Protein AF-A0A444TXP3-F1 (afdb_monomer)

Solvent-accessible surface area (backbone atoms only — not comparable to full-atom values): 9680 Å² total; per-residue (Å²): 133,75,74,33,73,29,42,42,26,32,28,48,77,44,35,35,38,40,35,49,39,64,56,83,71,60,65,75,58,48,36,42,77,44,72,80,79,79,83,79,97,71,79,98,79,78,94,73,97,68,92,66,81,74,73,68,44,31,30,53,42,90,82,37,88,67,52,67,47,79,42,53,56,67,37,71,50,78,48,70,53,67,82,55,44,19,34,30,36,31,35,36,33,89,87,43,81,54,31,46,72,42,79,61,45,71,54,42,73,54,55,76,67,36,22,35,29,37,33,64,87,59,44,85,41,47,18,57,62,85,47,90,56,69,42,32,34,77,88,68,50,72,51,63,66,75,72,78,73,68,80,74,77,79,76,77,85,83,81,134

Foldseek 3Di:
DDKFKAKEWELQQFKKKKWKDQDFDDPVLFKDFDQDPDDDPDDDDDDDDDPPPRPRWIFTDPPRPTDIDIGGHLDMDMDIDPHWMFMWMFGADPVDRGTTPDTLDG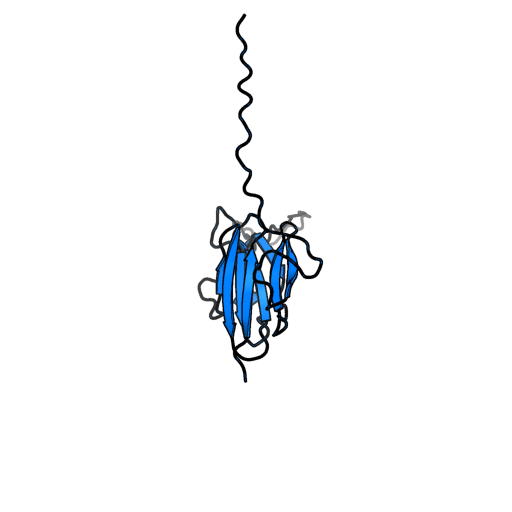RHTDDSQWYWYLANVSHIFTDGNPDPDSQAGPVRDGSRHPPPPDPPPPPPDDDD

Sequence (160 aa):
MGNSSTHVANATGKPLRVYYEVESMKLEDIVLNVSGSSGGTLGPALKATANVSATTNMVFKPDSRIRYIRLPVDETCKFSGEGKLYASVFLEDKQKRASCNKIICKNYKIPRNRSFIVTANHNIKFTKKKSEDHWIDEDGINHKPQTASKRKKTCGCFHK

pLDDT: mean 77.24, std 18.38, range [37.03, 94.38]

Nearest PDB structures (foldseek):
  7uwu-assembly2_B  TM=4.564E-01  e=2.567E+00  Ruminococcus bromii L2-63
  5uv8-assembly1_A  TM=3.640E-01  e=4.089E+00 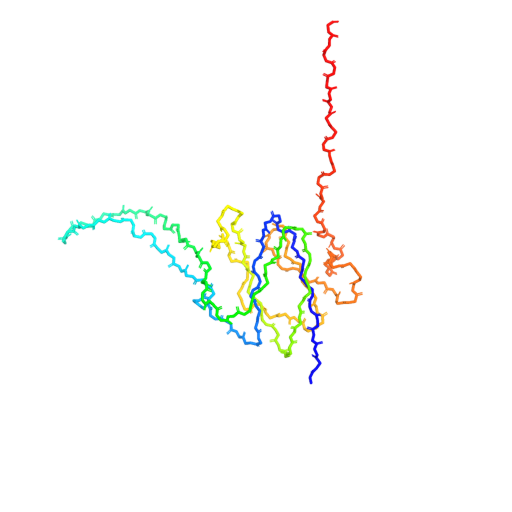 Homo sapiens

Structure (mmCIF, N/CA/C/O backbone):
data_AF-A0A444TXP3-F1
#
_entry.id   AF-A0A444TXP3-F1
#
loop_
_atom_site.group_PDB
_atom_site.id
_atom_site.type_symbol
_atom_site.label_atom_id
_atom_site.label_alt_id
_atom_site.label_comp_id
_atom_site.label_asym_id
_atom_site.label_entity_id
_atom_site.label_seq_id
_atom_site.pdbx_PDB_ins_code
_atom_site.Cartn_x
_atom_site.Cartn_y
_atom_site.Cartn_z
_atom_site.occupancy
_atom_site.B_iso_or_equiv
_atom_site.auth_seq_id
_atom_site.auth_comp_id
_atom_site.auth_asym_id
_atom_site.auth_atom_id
_atom_site.pdbx_PDB_model_num
ATOM 1 N N . MET A 1 1 ? -18.257 -13.905 9.354 1.00 51.53 1 MET A N 1
ATOM 2 C CA . MET A 1 1 ? -17.074 -13.088 9.715 1.00 51.53 1 MET A CA 1
ATOM 3 C C . MET A 1 1 ? -17.205 -11.759 8.986 1.00 51.53 1 MET A C 1
ATOM 5 O O . MET A 1 1 ? -17.542 -11.781 7.816 1.00 51.53 1 MET A O 1
ATOM 9 N N . GLY A 1 2 ? -17.074 -10.617 9.665 1.00 58.12 2 GLY A N 1
ATOM 10 C CA . GLY A 1 2 ? -17.388 -9.315 9.057 1.00 58.12 2 GLY A CA 1
ATOM 11 C C . GLY A 1 2 ? -16.336 -8.849 8.045 1.00 58.12 2 GLY A C 1
ATOM 12 O O . GLY A 1 2 ? -15.140 -8.935 8.323 1.00 58.12 2 GLY A O 1
ATOM 13 N N . ASN A 1 3 ? -16.788 -8.314 6.909 1.00 64.38 3 ASN A N 1
ATOM 14 C CA . ASN A 1 3 ? -15.941 -7.641 5.926 1.00 64.38 3 ASN A CA 1
ATOM 15 C C . ASN A 1 3 ? -15.270 -6.406 6.547 1.00 64.38 3 ASN A C 1
ATOM 17 O O . ASN A 1 3 ? -15.943 -5.457 6.961 1.00 64.38 3 ASN A O 1
ATOM 21 N N . SER A 1 4 ? -13.936 -6.386 6.611 1.00 73.50 4 SER A N 1
ATOM 22 C CA . SER A 1 4 ? -13.194 -5.198 7.041 1.00 73.50 4 SER A CA 1
ATOM 23 C C . SER A 1 4 ? -12.814 -4.357 5.829 1.00 73.50 4 SER A C 1
ATOM 25 O O . SER A 1 4 ? -11.980 -4.763 5.025 1.00 73.50 4 SER A O 1
ATOM 27 N N . SER A 1 5 ? -13.422 -3.176 5.704 1.00 83.00 5 SER A N 1
ATOM 28 C CA . SER A 1 5 ? -12.968 -2.142 4.773 1.00 83.00 5 SER A CA 1
ATOM 29 C C . SER A 1 5 ? -11.748 -1.408 5.335 1.00 83.00 5 SER A C 1
ATOM 31 O O . SER A 1 5 ? -11.836 -0.809 6.414 1.00 83.00 5 SER A O 1
ATOM 33 N N . THR A 1 6 ? -10.658 -1.412 4.579 1.00 88.19 6 THR A N 1
ATOM 34 C CA . THR A 1 6 ? -9.403 -0.718 4.864 1.00 88.19 6 THR A CA 1
ATOM 35 C C . THR A 1 6 ? -9.182 0.348 3.799 1.00 88.19 6 THR A C 1
ATOM 37 O O . THR A 1 6 ? -9.361 0.093 2.609 1.00 88.19 6 THR A O 1
ATOM 40 N N . HIS A 1 7 ? -8.795 1.546 4.228 1.00 90.19 7 HIS A N 1
ATOM 41 C CA . HIS A 1 7 ? -8.334 2.588 3.317 1.00 90.19 7 HIS A CA 1
ATOM 42 C C . HIS A 1 7 ? -6.808 2.632 3.335 1.00 90.19 7 HIS A C 1
ATOM 44 O O . HIS A 1 7 ? -6.183 2.415 4.377 1.00 90.19 7 HIS A O 1
ATOM 50 N N . VAL A 1 8 ? -6.229 2.910 2.174 1.00 91.50 8 VAL A N 1
ATOM 51 C CA . VAL A 1 8 ? -4.811 3.205 2.003 1.00 91.50 8 VAL A CA 1
ATOM 52 C C . VAL A 1 8 ? -4.663 4.589 1.386 1.00 91.50 8 VAL A C 1
ATOM 54 O O . VAL A 1 8 ? -5.323 4.887 0.393 1.00 91.50 8 VAL A O 1
ATOM 57 N N . ALA A 1 9 ? -3.805 5.422 1.968 1.00 92.06 9 ALA A N 1
ATOM 58 C CA . ALA A 1 9 ? -3.449 6.732 1.430 1.00 92.06 9 ALA A CA 1
ATOM 59 C C . ALA A 1 9 ? -1.975 6.759 1.015 1.00 92.06 9 ALA A C 1
ATOM 61 O O . ALA A 1 9 ? -1.106 6.263 1.740 1.00 92.06 9 ALA A O 1
ATOM 62 N N . ASN A 1 10 ? -1.690 7.333 -0.153 1.00 93.50 10 ASN A N 1
ATOM 63 C CA . ASN A 1 10 ? -0.338 7.443 -0.684 1.00 93.50 10 ASN A CA 1
ATOM 64 C C . ASN A 1 10 ? 0.205 8.867 -0.544 1.00 93.50 10 ASN A C 1
ATOM 66 O O . ASN A 1 10 ? -0.092 9.726 -1.368 1.00 93.50 10 ASN A O 1
ATOM 70 N N . ALA A 1 11 ? 1.068 9.088 0.445 1.00 91.12 11 ALA A N 1
ATOM 71 C CA . ALA A 1 11 ? 1.799 10.340 0.634 1.00 91.12 11 ALA A CA 1
ATOM 72 C C . ALA A 1 11 ? 3.273 10.239 0.194 1.00 91.12 11 ALA A C 1
ATOM 74 O O . ALA A 1 11 ? 4.087 11.089 0.544 1.00 91.12 11 ALA A O 1
ATOM 75 N N . THR A 1 12 ? 3.658 9.195 -0.550 1.00 89.31 12 THR A N 1
ATOM 76 C CA . THR A 1 12 ? 5.069 8.958 -0.917 1.00 89.31 12 THR A CA 1
ATOM 77 C C . THR A 1 12 ? 5.591 9.872 -2.027 1.00 89.31 12 THR A C 1
ATOM 79 O O . THR A 1 12 ? 6.792 9.905 -2.291 1.00 89.31 12 THR A O 1
ATOM 82 N N . GLY A 1 13 ? 4.707 10.569 -2.748 1.00 86.50 13 GLY A N 1
ATOM 83 C CA . GLY A 1 13 ? 5.075 11.325 -3.949 1.00 86.50 13 GLY A CA 1
ATOM 84 C C . GLY A 1 13 ? 5.403 10.451 -5.175 1.00 86.50 13 GLY A C 1
ATOM 85 O O . GLY A 1 13 ? 5.756 10.981 -6.240 1.00 86.50 13 GLY A O 1
ATOM 86 N N . LYS A 1 14 ? 5.296 9.117 -5.072 1.00 89.31 14 LYS A N 1
ATOM 87 C CA . LYS A 1 14 ? 5.469 8.151 -6.173 1.00 89.31 14 LYS A CA 1
ATOM 88 C C . LYS A 1 14 ? 4.322 7.128 -6.196 1.00 89.31 14 LYS A C 1
ATOM 90 O O . LYS A 1 14 ? 3.665 6.939 -5.179 1.00 89.31 14 LYS A O 1
ATOM 95 N N . PRO A 1 15 ? 4.022 6.498 -7.345 1.00 92.25 15 PRO A N 1
ATOM 96 C CA . PRO A 1 15 ? 2.971 5.491 -7.392 1.00 92.25 15 PRO A CA 1
ATOM 97 C C . PRO A 1 15 ? 3.336 4.290 -6.518 1.00 92.25 15 PRO A C 1
ATOM 99 O O . PRO A 1 15 ? 4.501 3.893 -6.439 1.00 92.25 15 PRO A O 1
ATOM 102 N N . LEU A 1 16 ? 2.331 3.710 -5.873 1.00 93.25 16 LEU A N 1
ATOM 103 C CA . LEU A 1 16 ? 2.475 2.517 -5.053 1.00 93.25 16 LEU A CA 1
ATOM 104 C C . LEU A 1 16 ? 1.778 1.333 -5.698 1.00 93.25 16 LEU A C 1
ATOM 106 O O . LEU A 1 16 ? 0.739 1.470 -6.346 1.00 93.25 16 LEU A O 1
ATOM 110 N N . ARG A 1 17 ? 2.319 0.149 -5.435 1.00 92.94 17 ARG A N 1
ATOM 111 C CA . ARG A 1 17 ? 1.632 -1.112 -5.663 1.00 92.94 17 ARG A CA 1
ATOM 112 C C . ARG A 1 17 ? 1.445 -1.823 -4.334 1.00 92.94 17 ARG A C 1
ATOM 114 O O . ARG A 1 17 ? 2.415 -2.105 -3.634 1.00 92.94 17 ARG A O 1
ATOM 121 N N . VAL A 1 18 ? 0.192 -2.084 -3.987 1.00 92.31 18 VAL A N 1
ATOM 122 C CA . VAL A 1 18 ? -0.198 -2.740 -2.740 1.00 92.31 18 VAL A CA 1
ATOM 123 C C . VAL A 1 18 ? -0.774 -4.099 -3.091 1.00 92.31 18 VAL A C 1
ATOM 125 O O . VAL A 1 18 ? -1.873 -4.182 -3.632 1.00 92.31 18 VAL A O 1
ATOM 128 N N . TYR A 1 19 ? -0.025 -5.154 -2.796 1.00 91.69 19 TYR A N 1
ATOM 129 C CA . TYR A 1 19 ? -0.518 -6.527 -2.870 1.00 91.69 19 TYR A CA 1
ATOM 130 C C . TYR A 1 19 ? -1.195 -6.862 -1.555 1.00 91.69 19 TYR A C 1
ATOM 132 O O . TYR A 1 19 ? -0.684 -6.475 -0.501 1.00 91.69 19 TYR A O 1
ATOM 140 N N . TYR A 1 20 ? -2.332 -7.546 -1.608 1.00 90.00 20 TYR A N 1
ATOM 141 C CA . TYR A 1 20 ? -3.073 -7.908 -0.408 1.00 90.00 20 TYR A CA 1
ATOM 142 C C . TYR A 1 20 ? -3.684 -9.301 -0.523 1.00 90.00 20 TYR A C 1
ATOM 144 O O . TYR A 1 20 ? -4.261 -9.664 -1.547 1.00 90.00 20 TYR A O 1
ATOM 152 N N . GLU A 1 21 ? -3.580 -10.064 0.561 1.00 88.38 21 GLU A N 1
ATOM 153 C CA . GLU A 1 21 ? -4.076 -11.434 0.653 1.00 88.38 21 GLU A CA 1
ATOM 154 C C . GLU A 1 21 ? -4.464 -11.775 2.101 1.00 88.38 21 GLU A C 1
ATOM 156 O O . GLU A 1 21 ? -4.106 -11.063 3.044 1.00 88.38 21 GLU A O 1
ATOM 161 N N . VAL A 1 22 ? -5.254 -12.835 2.286 1.00 85.19 22 VAL A N 1
ATOM 162 C CA . VAL A 1 22 ? -5.646 -13.333 3.619 1.00 85.19 22 VAL A CA 1
ATOM 163 C C . VAL A 1 22 ? -4.500 -14.101 4.298 1.00 85.19 22 VAL A C 1
ATOM 165 O O . VAL A 1 22 ? -4.430 -14.197 5.524 1.00 85.19 22 VAL A O 1
ATOM 168 N N . GLU A 1 23 ? -3.572 -14.619 3.500 1.00 84.88 23 GLU A N 1
ATOM 169 C CA . GLU A 1 23 ? -2.391 -15.353 3.939 1.00 84.88 23 GLU A CA 1
ATOM 170 C C . GLU A 1 23 ? -1.109 -14.556 3.665 1.00 84.88 23 GLU A C 1
ATOM 172 O O . GLU A 1 23 ? -1.113 -13.518 3.001 1.00 84.88 23 GLU A O 1
ATOM 177 N N . SER A 1 24 ? 0.008 -15.009 4.234 1.00 85.06 24 SER A N 1
ATOM 178 C CA . SER A 1 24 ? 1.315 -14.411 3.966 1.00 85.06 24 SER A CA 1
ATOM 179 C C . SER A 1 24 ? 1.787 -14.768 2.557 1.00 85.06 24 SER A C 1
ATOM 181 O O . SER A 1 24 ? 1.829 -15.942 2.205 1.00 85.06 24 SER A O 1
ATOM 183 N N . MET A 1 25 ? 2.240 -13.773 1.805 1.00 87.25 25 MET A N 1
ATOM 184 C CA . MET A 1 25 ? 2.728 -13.910 0.434 1.00 87.25 25 MET A CA 1
ATOM 185 C C . MET A 1 25 ? 4.251 -14.101 0.403 1.00 87.25 25 MET A C 1
ATOM 187 O O . MET A 1 25 ? 4.979 -13.452 1.164 1.00 87.25 25 MET A O 1
ATOM 191 N N . LYS A 1 26 ? 4.781 -14.925 -0.506 1.00 87.25 26 LYS A N 1
ATOM 192 C CA . LYS A 1 26 ? 6.233 -14.958 -0.748 1.00 87.25 26 LYS A CA 1
ATOM 193 C C . LYS A 1 26 ? 6.622 -13.826 -1.691 1.00 87.25 26 LYS A C 1
ATOM 195 O O . LYS A 1 26 ? 5.865 -13.430 -2.570 1.00 87.25 26 LYS A O 1
ATOM 200 N N . LEU A 1 27 ? 7.827 -13.288 -1.512 1.00 85.94 27 LEU A N 1
ATOM 201 C CA . LEU A 1 27 ? 8.312 -12.182 -2.344 1.00 85.94 27 LEU A CA 1
ATOM 202 C C . LEU A 1 27 ? 8.424 -12.590 -3.825 1.00 85.94 27 LEU A C 1
ATOM 204 O O . LEU A 1 27 ? 8.122 -11.795 -4.709 1.00 85.94 27 LEU A O 1
ATOM 208 N N . GLU A 1 28 ? 8.809 -13.840 -4.062 1.00 86.31 28 GLU A N 1
ATOM 209 C CA . GLU A 1 28 ? 9.001 -14.476 -5.372 1.00 86.31 28 GLU A CA 1
ATOM 210 C C . GLU A 1 28 ? 7.706 -14.542 -6.200 1.00 86.31 28 GLU A C 1
ATOM 212 O O . GLU A 1 28 ? 7.739 -14.507 -7.430 1.00 86.31 28 GLU A O 1
ATOM 217 N N . ASP A 1 29 ? 6.554 -14.583 -5.524 1.00 85.56 29 ASP A N 1
ATOM 218 C CA . ASP A 1 29 ? 5.239 -14.603 -6.169 1.00 85.56 29 ASP A CA 1
ATOM 219 C C . ASP A 1 29 ? 4.834 -13.219 -6.699 1.00 85.56 29 ASP A C 1
ATOM 221 O O . ASP A 1 29 ? 3.921 -13.100 -7.519 1.00 85.56 29 ASP A O 1
ATOM 225 N N . ILE A 1 30 ? 5.514 -12.163 -6.241 1.00 88.38 30 ILE A N 1
ATOM 226 C CA . ILE A 1 30 ? 5.158 -10.763 -6.482 1.00 88.38 30 ILE A CA 1
ATOM 227 C C . ILE A 1 30 ? 6.173 -10.076 -7.402 1.00 88.38 30 ILE A C 1
ATOM 229 O O . ILE A 1 30 ? 5.805 -9.305 -8.295 1.00 88.38 30 ILE A O 1
ATOM 233 N N . VAL A 1 31 ? 7.463 -10.318 -7.173 1.00 88.00 31 VAL A N 1
ATOM 234 C CA . VAL A 1 31 ? 8.563 -9.647 -7.869 1.00 88.00 31 VAL A CA 1
ATOM 235 C C . VAL A 1 31 ? 9.642 -10.639 -8.275 1.00 88.00 31 VAL A C 1
ATOM 237 O O . VAL A 1 31 ? 10.026 -11.529 -7.521 1.00 88.00 31 VAL A O 1
ATOM 240 N N . LEU A 1 32 ? 10.172 -10.422 -9.470 1.00 86.94 32 LEU A N 1
ATOM 241 C CA . LEU A 1 32 ? 11.336 -11.102 -9.999 1.00 86.94 32 LEU A CA 1
ATOM 242 C C . LEU A 1 32 ? 12.570 -10.268 -9.682 1.00 86.94 32 LEU A C 1
ATOM 244 O O . LEU A 1 32 ? 12.603 -9.058 -9.924 1.00 86.94 32 LE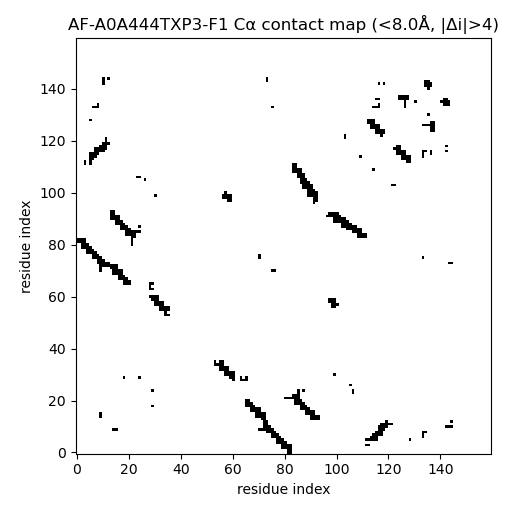U A O 1
ATOM 248 N N . ASN A 1 33 ? 13.591 -10.927 -9.149 1.00 83.44 33 ASN A N 1
ATOM 249 C CA . ASN A 1 33 ? 14.914 -10.348 -9.063 1.00 83.44 33 ASN A CA 1
ATOM 250 C C . ASN A 1 33 ? 15.641 -10.598 -10.389 1.00 83.44 33 ASN A C 1
ATOM 252 O O . ASN A 1 33 ? 15.990 -11.736 -10.697 1.00 83.44 33 ASN A O 1
ATOM 256 N N . VAL A 1 34 ? 15.856 -9.540 -11.169 1.00 72.50 34 VAL A N 1
ATOM 257 C CA . VAL A 1 34 ? 16.649 -9.611 -12.392 1.00 72.50 34 VAL A CA 1
ATOM 258 C C . VAL A 1 34 ? 18.070 -9.174 -12.052 1.00 72.50 34 VAL A C 1
ATOM 260 O O . VAL A 1 34 ? 18.393 -7.983 -12.031 1.00 72.50 34 VAL A O 1
ATOM 263 N N . SER A 1 35 ? 18.940 -10.149 -11.794 1.00 60.91 35 SER A N 1
ATOM 264 C CA . SER A 1 35 ? 20.380 -9.924 -11.857 1.00 60.91 35 SER A CA 1
ATOM 265 C C . SER A 1 35 ? 20.746 -9.679 -13.319 1.00 60.91 35 SER A C 1
ATOM 267 O O . SER A 1 35 ? 20.548 -10.551 -14.165 1.00 60.91 35 SER A O 1
ATOM 269 N N . GLY A 1 36 ? 21.242 -8.486 -13.640 1.00 51.69 36 GLY A N 1
ATOM 270 C CA . GLY A 1 36 ? 21.739 -8.193 -14.979 1.00 51.69 36 GLY A CA 1
ATOM 271 C C . GLY A 1 36 ? 22.981 -9.025 -15.290 1.00 51.69 36 GLY A C 1
ATOM 272 O O . GLY A 1 36 ? 24.088 -8.607 -14.974 1.00 51.69 36 GLY A O 1
ATOM 273 N N . SER A 1 37 ? 22.814 -10.177 -15.937 1.00 45.62 37 SER A N 1
ATOM 274 C CA . SER A 1 37 ? 23.885 -10.805 -16.712 1.00 45.62 37 SER A CA 1
ATOM 275 C C . SER A 1 37 ? 23.921 -10.140 -18.084 1.00 45.62 37 SER A C 1
ATOM 277 O O . SER A 1 37 ? 23.319 -10.612 -19.045 1.00 45.62 37 SER A O 1
ATOM 279 N N . SER A 1 38 ? 24.602 -9.001 -18.177 1.00 44.22 38 SER A N 1
ATOM 280 C CA . SER A 1 38 ? 25.036 -8.473 -19.468 1.00 44.22 38 SER A CA 1
ATOM 281 C C . SER A 1 38 ? 26.210 -9.319 -19.975 1.00 44.22 38 SER A C 1
ATOM 283 O O . SER A 1 38 ? 27.292 -9.252 -19.405 1.00 44.22 38 SER A O 1
ATOM 285 N N . GLY A 1 39 ? 25.930 -10.132 -20.998 1.00 45.09 39 GLY A N 1
ATOM 286 C CA . GLY A 1 39 ? 26.818 -10.767 -21.986 1.00 45.09 39 GLY A CA 1
ATOM 287 C C . GLY A 1 39 ? 28.312 -10.958 -21.686 1.00 45.09 39 GLY A C 1
ATOM 288 O O . GLY A 1 39 ? 29.067 -9.999 -21.571 1.00 45.09 39 GLY A O 1
ATOM 289 N N . GLY A 1 40 ? 28.754 -12.216 -21.752 1.00 37.03 40 GLY A N 1
ATOM 290 C CA . GLY A 1 40 ? 30.164 -12.571 -21.899 1.00 37.03 40 GLY A CA 1
ATOM 291 C C . GLY A 1 40 ? 30.363 -14.079 -22.014 1.00 37.03 40 GLY A C 1
ATOM 292 O O . GLY A 1 40 ? 30.492 -14.766 -21.008 1.00 37.03 40 GLY A O 1
ATOM 293 N N . THR A 1 41 ? 30.396 -14.601 -23.240 1.00 56.72 41 THR A N 1
ATOM 294 C CA . THR A 1 41 ? 30.978 -15.917 -23.530 1.00 56.72 41 THR A CA 1
ATOM 295 C C . THR A 1 41 ? 32.478 -15.829 -23.277 1.00 56.72 41 THR A C 1
ATOM 297 O O . THR A 1 41 ? 33.162 -15.335 -24.159 1.00 56.72 41 THR A O 1
ATOM 300 N N . LEU A 1 42 ? 33.011 -16.277 -22.136 1.00 39.28 42 LEU A N 1
ATOM 301 C CA . LEU A 1 42 ? 34.447 -16.552 -21.983 1.00 39.28 42 LEU A CA 1
ATOM 302 C C . LEU A 1 42 ? 34.679 -17.671 -20.958 1.00 39.28 42 LEU A C 1
ATOM 304 O O . LEU A 1 42 ? 34.022 -17.734 -19.923 1.00 39.28 42 LEU A O 1
ATOM 308 N N . GLY A 1 43 ? 35.591 -18.575 -21.322 1.00 39.34 43 GLY A N 1
ATOM 309 C CA . GLY A 1 43 ? 35.909 -19.820 -20.632 1.00 39.34 43 GLY A CA 1
ATOM 310 C C . GLY A 1 43 ? 36.604 -19.671 -19.268 1.00 39.34 43 GLY A C 1
ATOM 311 O O . GLY A 1 43 ? 36.632 -18.596 -18.667 1.00 39.34 43 GLY A O 1
ATOM 312 N N . PRO A 1 44 ? 37.149 -20.778 -18.737 1.00 44.56 44 PRO A N 1
ATOM 313 C CA . PRO A 1 44 ? 37.492 -20.890 -17.331 1.00 44.56 44 PRO A CA 1
ATOM 314 C C . PRO A 1 44 ? 38.875 -20.295 -17.059 1.00 44.56 44 PRO A C 1
ATOM 316 O O . PRO A 1 44 ? 39.869 -20.998 -17.165 1.00 44.56 44 PRO A O 1
ATOM 319 N N . ALA A 1 45 ? 38.941 -19.013 -16.703 1.00 54.66 45 ALA A N 1
ATOM 320 C CA . ALA A 1 45 ? 39.967 -18.438 -15.823 1.00 54.66 45 ALA A CA 1
ATOM 321 C C . ALA A 1 45 ? 39.822 -16.915 -15.785 1.00 54.66 45 ALA A C 1
ATOM 323 O O . ALA A 1 45 ? 40.137 -16.259 -16.768 1.00 54.66 45 ALA A O 1
ATOM 324 N N . LEU A 1 46 ? 39.405 -16.361 -14.643 1.00 37.44 46 LEU A N 1
ATOM 325 C CA . LEU A 1 46 ? 40.041 -15.200 -14.001 1.00 37.44 46 LEU A CA 1
ATOM 326 C C . LEU A 1 46 ? 39.226 -14.777 -12.773 1.00 37.44 46 LEU A C 1
ATOM 328 O O . LEU A 1 46 ? 38.147 -14.198 -12.866 1.00 37.44 46 LEU A O 1
ATOM 332 N N . LYS A 1 47 ? 39.792 -15.059 -11.595 1.00 51.94 47 LYS A N 1
ATOM 333 C CA . LYS A 1 47 ? 39.502 -14.324 -10.363 1.00 51.94 47 LYS A CA 1
ATOM 334 C C . LYS A 1 47 ? 39.906 -12.866 -10.587 1.00 51.94 47 LYS A C 1
ATOM 336 O O . LYS A 1 47 ? 41.092 -12.594 -10.744 1.00 51.94 47 LYS A O 1
ATOM 341 N N . ALA A 1 48 ? 38.954 -11.943 -10.529 1.00 38.53 48 ALA A N 1
ATOM 342 C CA . ALA A 1 48 ? 39.242 -10.537 -10.288 1.00 38.53 48 ALA A CA 1
ATOM 343 C C . ALA A 1 48 ? 38.092 -9.903 -9.504 1.00 38.53 48 ALA A C 1
ATOM 345 O O . ALA A 1 48 ? 36.930 -9.928 -9.901 1.00 38.53 48 ALA A O 1
ATOM 346 N N . THR A 1 49 ? 38.467 -9.370 -8.352 1.00 46.53 49 THR A N 1
ATOM 347 C CA . THR A 1 49 ? 37.689 -8.585 -7.407 1.00 46.53 49 THR A CA 1
ATOM 348 C C . THR A 1 49 ? 37.026 -7.407 -8.116 1.00 46.53 49 THR A C 1
ATOM 350 O O . THR A 1 49 ? 37.638 -6.361 -8.308 1.00 46.53 49 THR A O 1
ATOM 353 N N . ALA A 1 50 ? 35.766 -7.566 -8.506 1.00 37.44 50 ALA A N 1
ATOM 354 C CA . ALA A 1 50 ? 34.926 -6.464 -8.935 1.00 37.44 50 ALA A CA 1
ATOM 355 C C . ALA A 1 50 ? 33.854 -6.272 -7.867 1.00 37.44 50 ALA A C 1
ATOM 357 O O . ALA A 1 50 ? 32.968 -7.108 -7.691 1.00 37.44 50 ALA A O 1
ATOM 358 N N . ASN A 1 51 ? 33.957 -5.162 -7.141 1.00 41.72 51 ASN A N 1
ATOM 359 C CA . ASN A 1 51 ? 32.902 -4.649 -6.281 1.00 41.72 51 ASN A CA 1
ATOM 360 C C . ASN A 1 51 ? 31.774 -4.139 -7.199 1.00 41.72 51 ASN A C 1
ATOM 362 O O . ASN A 1 51 ? 31.567 -2.941 -7.374 1.00 41.72 51 ASN A O 1
ATOM 366 N N . VAL A 1 52 ? 31.106 -5.066 -7.888 1.00 41.41 52 VAL A N 1
ATOM 367 C CA . VAL A 1 52 ? 29.911 -4.787 -8.671 1.00 41.41 52 VAL A CA 1
ATOM 368 C C . VAL A 1 52 ? 28.816 -4.600 -7.639 1.00 41.41 52 VAL A C 1
ATOM 370 O O . VAL A 1 52 ? 28.322 -5.569 -7.065 1.00 41.41 52 VAL A O 1
ATOM 373 N N . SER A 1 53 ? 28.464 -3.342 -7.366 1.00 42.19 53 SER A N 1
ATOM 374 C CA . SER A 1 53 ? 27.172 -3.020 -6.768 1.00 42.19 53 SER A CA 1
ATOM 375 C C . SER A 1 53 ? 26.126 -3.566 -7.731 1.00 42.19 53 SER A C 1
ATOM 377 O O . SER A 1 53 ? 25.782 -2.930 -8.726 1.00 42.19 53 SER A O 1
ATOM 379 N N . ALA A 1 54 ? 25.735 -4.822 -7.523 1.00 43.09 54 ALA A N 1
ATOM 380 C CA . ALA A 1 54 ? 24.685 -5.460 -8.278 1.00 43.09 54 ALA A CA 1
ATOM 381 C C . ALA A 1 54 ? 23.420 -4.673 -7.949 1.00 43.09 54 ALA A C 1
ATOM 383 O O . ALA A 1 54 ? 22.798 -4.867 -6.904 1.00 43.09 54 ALA A O 1
ATOM 384 N N . THR A 1 55 ? 23.078 -3.718 -8.813 1.00 49.56 55 THR A N 1
ATOM 385 C CA . THR A 1 55 ? 21.801 -3.018 -8.778 1.00 49.56 55 THR A CA 1
ATOM 386 C C . THR A 1 55 ? 20.751 -4.048 -9.164 1.00 49.56 55 THR A C 1
ATOM 388 O O . THR A 1 55 ? 20.400 -4.219 -10.329 1.00 49.56 55 THR A O 1
ATOM 391 N N . THR A 1 56 ? 20.345 -4.822 -8.168 1.00 61.75 56 THR A N 1
ATOM 392 C CA . THR A 1 56 ? 19.316 -5.849 -8.204 1.00 61.75 56 THR A CA 1
ATOM 393 C C . THR A 1 56 ? 18.030 -5.208 -8.720 1.00 61.75 56 THR A C 1
ATOM 395 O O . THR A 1 56 ? 17.294 -4.574 -7.963 1.00 61.75 56 THR A O 1
ATOM 398 N N . ASN A 1 57 ? 17.786 -5.290 -10.029 1.00 76.31 57 ASN A N 1
ATOM 399 C CA . ASN A 1 57 ? 16.615 -4.681 -10.642 1.00 76.31 57 ASN A CA 1
ATOM 400 C C . ASN A 1 57 ? 15.413 -5.574 -10.341 1.00 76.31 57 ASN A C 1
ATOM 402 O O . ASN A 1 57 ? 15.284 -6.670 -10.884 1.00 76.31 57 ASN A O 1
ATOM 406 N N . MET A 1 58 ? 14.533 -5.109 -9.458 1.00 84.69 58 MET A N 1
ATOM 407 C CA . MET A 1 58 ? 13.303 -5.822 -9.135 1.00 84.69 58 MET A CA 1
ATOM 408 C C . MET A 1 58 ? 12.204 -5.438 -10.124 1.00 84.69 58 MET A C 1
ATOM 410 O O . MET A 1 58 ? 11.906 -4.257 -10.318 1.00 84.69 58 MET A O 1
ATOM 414 N N . VAL A 1 59 ? 11.574 -6.433 -10.736 1.00 89.31 59 VAL A N 1
ATOM 415 C CA . VAL A 1 59 ? 10.481 -6.250 -11.698 1.00 89.31 59 VAL A CA 1
ATOM 416 C C . VAL A 1 59 ? 9.236 -6.937 -11.154 1.00 89.31 59 VAL A C 1
ATOM 418 O O . VAL A 1 59 ? 9.314 -8.044 -10.634 1.00 89.31 59 VAL A O 1
ATOM 421 N N . PHE A 1 60 ? 8.080 -6.284 -11.233 1.00 88.38 60 PHE A N 1
ATOM 422 C CA . PHE A 1 60 ? 6.809 -6.893 -10.861 1.00 88.38 60 PHE A CA 1
ATOM 423 C C . PHE A 1 60 ? 6.487 -8.047 -11.796 1.00 88.38 60 PHE A C 1
ATOM 425 O O . PHE A 1 60 ? 6.571 -7.914 -13.018 1.00 88.38 60 PHE A O 1
ATOM 432 N N . LYS A 1 61 ? 6.086 -9.166 -11.205 1.00 86.56 61 LYS A N 1
ATOM 433 C CA . LYS A 1 61 ? 5.729 -10.365 -11.940 1.00 86.56 61 LYS A CA 1
ATOM 434 C C . LYS A 1 61 ? 4.385 -10.141 -12.661 1.00 86.56 61 LYS A C 1
ATOM 436 O O . LYS A 1 61 ? 3.386 -9.890 -11.984 1.00 86.56 61 LYS A O 1
ATOM 441 N N . PRO A 1 62 ? 4.334 -10.178 -14.006 1.00 79.00 62 PRO A N 1
ATOM 442 C CA . PRO A 1 62 ? 3.104 -9.904 -14.755 1.00 79.00 62 PRO A CA 1
ATOM 443 C C . PRO A 1 62 ? 2.048 -11.003 -14.571 1.00 79.00 62 PRO A C 1
ATOM 445 O O . PRO A 1 62 ? 0.858 -10.723 -14.641 1.00 79.00 62 PRO A O 1
ATOM 448 N N . ASP A 1 63 ? 2.482 -12.231 -14.292 1.00 79.19 63 ASP A N 1
ATOM 449 C CA . ASP A 1 63 ? 1.664 -13.417 -14.032 1.00 79.19 63 ASP A CA 1
ATOM 450 C C . ASP A 1 63 ? 1.437 -13.673 -12.528 1.00 79.19 63 ASP A C 1
ATOM 452 O O . ASP A 1 63 ? 1.065 -14.779 -12.129 1.00 79.19 63 ASP A O 1
ATOM 456 N N . SER A 1 64 ? 1.659 -12.668 -11.668 1.00 82.06 64 SER A N 1
ATOM 457 C CA . SER A 1 64 ? 1.334 -12.793 -10.245 1.00 82.06 64 SER A CA 1
ATOM 458 C C . SER A 1 64 ? -0.166 -13.047 -10.077 1.00 82.06 64 SER A C 1
ATOM 460 O O . SER A 1 64 ? -1.000 -12.248 -10.499 1.00 82.06 64 SER A O 1
ATOM 462 N N . ARG A 1 65 ? -0.517 -14.169 -9.439 1.00 83.19 65 ARG A N 1
ATOM 463 C CA . ARG A 1 65 ? -1.914 -14.529 -9.131 1.00 83.19 65 ARG A CA 1
ATOM 464 C C . ARG A 1 65 ? -2.483 -13.723 -7.958 1.00 83.19 65 ARG A C 1
ATOM 466 O O . ARG A 1 65 ? -3.684 -13.775 -7.699 1.00 83.19 65 ARG A O 1
ATOM 473 N N . ILE A 1 66 ? -1.621 -12.992 -7.253 1.00 86.25 66 ILE A N 1
ATOM 474 C CA . ILE A 1 66 ? -1.965 -12.216 -6.067 1.00 86.25 66 ILE A CA 1
ATOM 475 C C . ILE A 1 66 ? -2.624 -10.909 -6.502 1.00 86.25 66 ILE A C 1
ATOM 477 O O . ILE A 1 66 ? -2.131 -10.187 -7.372 1.00 86.25 66 ILE A O 1
ATOM 481 N N . ARG A 1 67 ? -3.742 -10.575 -5.857 1.00 87.31 67 ARG A N 1
ATOM 482 C CA . ARG A 1 67 ? -4.460 -9.328 -6.126 1.00 87.31 67 ARG A CA 1
ATOM 483 C C . ARG A 1 67 ? -3.622 -8.135 -5.689 1.00 87.31 67 ARG A C 1
ATOM 485 O O . ARG A 1 67 ? -3.040 -8.123 -4.602 1.00 87.31 67 ARG A O 1
ATOM 492 N N . TYR A 1 68 ? -3.616 -7.100 -6.519 1.00 90.44 68 TYR A N 1
ATOM 493 C CA . TYR A 1 68 ? -2.956 -5.848 -6.192 1.00 90.44 68 TYR A CA 1
ATOM 494 C C . TYR A 1 68 ? -3.801 -4.644 -6.567 1.00 90.44 68 TYR A C 1
ATOM 496 O O . TYR A 1 68 ? -4.618 -4.678 -7.485 1.00 90.44 68 TYR A O 1
ATOM 504 N N . ILE A 1 69 ? -3.549 -3.552 -5.857 1.00 91.69 69 ILE A N 1
ATOM 505 C CA . ILE A 1 69 ? -4.043 -2.224 -6.187 1.00 91.69 69 ILE A CA 1
ATOM 506 C C . ILE A 1 69 ? -2.849 -1.378 -6.574 1.00 91.69 69 ILE A C 1
ATOM 508 O O . ILE A 1 69 ? -1.829 -1.338 -5.881 1.00 91.69 69 ILE A O 1
ATOM 512 N N . ARG A 1 70 ? -2.995 -0.684 -7.694 1.00 91.81 70 ARG A N 1
ATOM 513 C CA . ARG A 1 70 ? -2.074 0.364 -8.092 1.00 91.81 70 ARG A CA 1
ATOM 514 C C . ARG A 1 70 ? -2.638 1.689 -7.610 1.00 91.81 70 ARG A C 1
ATOM 516 O O . ARG A 1 70 ? -3.726 2.069 -8.027 1.00 91.81 70 ARG A O 1
ATOM 523 N N . LEU A 1 71 ? -1.903 2.364 -6.740 1.00 91.88 71 LEU A N 1
ATOM 524 C CA . LEU A 1 71 ? -2.314 3.619 -6.135 1.00 91.88 71 LEU A CA 1
ATOM 525 C C . LEU A 1 71 ? -1.467 4.758 -6.714 1.00 91.88 71 LEU A C 1
ATOM 527 O O . LEU A 1 71 ? -0.250 4.783 -6.487 1.00 91.88 71 LEU A O 1
ATOM 531 N N . PRO A 1 72 ? -2.066 5.680 -7.486 1.00 90.75 72 PRO A N 1
ATOM 532 C CA . PRO A 1 72 ? -1.376 6.868 -7.964 1.00 90.75 72 PRO A CA 1
ATOM 533 C C . PRO A 1 72 ? -0.852 7.745 -6.824 1.00 90.75 72 PRO A C 1
ATOM 535 O O . PRO A 1 72 ? -1.089 7.505 -5.638 1.00 90.75 72 PRO A O 1
ATOM 538 N N . VAL A 1 73 ? -0.068 8.746 -7.208 1.00 89.25 73 VAL A N 1
ATOM 539 C CA . VAL A 1 73 ? 0.496 9.729 -6.281 1.00 89.25 73 VAL A CA 1
ATOM 540 C C . VAL A 1 73 ? -0.639 10.548 -5.677 1.00 89.25 73 VAL A C 1
ATOM 542 O O . VAL A 1 73 ? -1.539 10.950 -6.404 1.00 89.25 73 VAL A O 1
ATOM 545 N N . ASP A 1 74 ? -0.575 10.794 -4.372 1.00 89.62 74 ASP A N 1
ATOM 546 C CA . ASP A 1 74 ? -1.496 11.671 -3.646 1.00 89.62 74 ASP A CA 1
ATOM 547 C C . ASP A 1 74 ? -2.965 11.213 -3.647 1.00 89.62 74 ASP A C 1
ATOM 549 O O . ASP A 1 74 ? -3.879 11.987 -3.361 1.00 89.62 74 ASP A O 1
ATOM 553 N N . GLU A 1 75 ? -3.193 9.927 -3.915 1.00 90.31 75 GLU A N 1
ATOM 554 C CA . GLU A 1 75 ? -4.518 9.317 -3.941 1.00 90.31 75 GLU A CA 1
ATOM 555 C C . GLU A 1 75 ? -4.779 8.404 -2.741 1.00 90.31 75 GLU A C 1
ATOM 557 O O . GLU A 1 75 ? -3.873 7.941 -2.036 1.00 90.31 75 GLU A O 1
ATOM 562 N N . THR A 1 76 ? -6.066 8.119 -2.536 1.00 90.19 76 THR A N 1
ATOM 563 C CA . THR A 1 76 ? -6.540 7.137 -1.562 1.00 90.19 76 THR A CA 1
ATOM 564 C C . THR A 1 76 ? -7.331 6.048 -2.267 1.00 90.19 76 THR A C 1
ATOM 566 O O . THR A 1 76 ? -8.027 6.307 -3.246 1.00 90.19 76 THR A O 1
ATOM 569 N N . CYS A 1 77 ? -7.238 4.820 -1.771 1.00 90.56 77 CYS A N 1
ATOM 570 C CA . CYS A 1 77 ? -8.036 3.709 -2.266 1.00 90.56 77 CYS A CA 1
ATOM 571 C C . CYS A 1 77 ? -8.623 2.922 -1.101 1.00 90.56 77 CYS A C 1
ATOM 573 O O . CYS A 1 77 ? -8.026 2.806 -0.029 1.00 90.56 77 CYS A O 1
ATOM 575 N N . LYS A 1 78 ? -9.812 2.374 -1.327 1.00 89.25 78 LYS A N 1
ATOM 576 C CA . LYS A 1 78 ? -10.509 1.500 -0.397 1.00 89.25 78 LYS A CA 1
ATOM 577 C C . LYS A 1 78 ? -10.439 0.079 -0.921 1.00 89.25 78 LYS A C 1
ATOM 579 O O . LYS A 1 78 ? -10.782 -0.178 -2.071 1.00 89.25 78 LYS A O 1
ATOM 584 N N . PHE A 1 79 ? -10.088 -0.847 -0.046 1.00 86.12 79 PHE A N 1
ATOM 585 C CA . PHE A 1 79 ? -10.198 -2.266 -0.328 1.00 86.12 79 PHE A CA 1
ATOM 586 C C . PHE A 1 79 ? -10.781 -3.008 0.862 1.00 86.12 79 PHE A C 1
ATOM 588 O O . PHE A 1 79 ? -10.763 -2.543 2.002 1.00 86.12 79 PHE A O 1
ATOM 595 N N . SER A 1 80 ? -11.367 -4.159 0.580 1.00 83.12 80 SER A N 1
ATOM 596 C CA . SER A 1 80 ? -11.986 -5.010 1.582 1.00 83.12 80 SER A CA 1
ATOM 597 C C . SER A 1 80 ? -11.583 -6.447 1.347 1.00 83.12 80 SER A C 1
ATOM 599 O O . SER A 1 80 ? -11.412 -6.881 0.208 1.00 83.12 80 SER A O 1
ATOM 601 N N . GLY A 1 81 ? -11.486 -7.188 2.438 1.00 77.38 81 GLY A N 1
ATOM 602 C CA . GLY A 1 81 ? -11.380 -8.629 2.388 1.00 77.38 81 GLY A CA 1
ATOM 603 C C . GLY A 1 81 ? -11.836 -9.255 3.692 1.00 77.38 81 GLY A C 1
ATOM 604 O O . GLY A 1 81 ? -12.025 -8.577 4.710 1.00 77.38 81 GLY A O 1
ATOM 605 N N . GLU A 1 82 ? -12.039 -10.559 3.621 1.00 79.06 82 GLU A N 1
ATOM 606 C CA . GLU A 1 82 ? -12.505 -11.375 4.728 1.00 79.06 82 GLU A CA 1
ATOM 607 C C . GLU A 1 82 ? -11.302 -11.944 5.487 1.00 79.06 82 GLU A C 1
ATOM 609 O O . GLU A 1 82 ? -10.345 -12.430 4.893 1.00 79.06 82 GLU A O 1
ATOM 614 N N . GLY A 1 83 ? -11.328 -11.889 6.821 1.00 81.50 83 GLY A N 1
ATOM 615 C CA . GLY A 1 83 ? -10.315 -12.545 7.653 1.00 81.50 83 GLY A CA 1
ATOM 616 C C . GLY A 1 83 ? -9.189 -11.637 8.162 1.00 81.50 83 GLY A C 1
ATOM 617 O O . GLY A 1 83 ? -9.438 -10.582 8.753 1.00 81.50 83 GLY A O 1
ATOM 618 N N . LYS A 1 84 ? -7.947 -12.132 8.114 1.00 86.06 84 LYS A N 1
ATOM 619 C CA . LYS A 1 84 ? -6.735 -11.401 8.522 1.00 86.06 84 LYS A CA 1
ATOM 620 C C . LYS A 1 84 ? -6.060 -10.917 7.243 1.00 86.06 84 LYS A C 1
ATOM 622 O O . LYS A 1 84 ? -5.552 -11.738 6.506 1.00 86.06 84 LYS A O 1
ATOM 627 N N . LEU A 1 85 ? -6.070 -9.616 6.976 1.00 88.12 85 LEU A N 1
ATOM 628 C CA . LEU A 1 85 ? -5.453 -9.081 5.763 1.00 88.12 85 LEU A CA 1
ATOM 629 C C . LEU A 1 85 ? -3.964 -8.826 5.980 1.00 88.12 85 LEU A C 1
ATOM 631 O O . LEU A 1 85 ? -3.572 -8.152 6.936 1.00 88.12 85 LEU A O 1
ATOM 635 N N . TYR A 1 86 ? -3.155 -9.335 5.064 1.00 90.62 86 TYR A N 1
ATOM 636 C CA . TYR A 1 86 ? -1.737 -9.046 4.940 1.00 90.62 86 TYR A CA 1
ATOM 637 C C . TYR A 1 86 ? -1.523 -8.210 3.688 1.00 90.62 86 TYR A C 1
ATOM 639 O O . TYR A 1 86 ? -2.100 -8.502 2.644 1.00 90.62 86 TYR A O 1
ATOM 647 N N . ALA A 1 87 ? -0.697 -7.172 3.790 1.00 91.75 87 ALA A N 1
ATOM 648 C CA .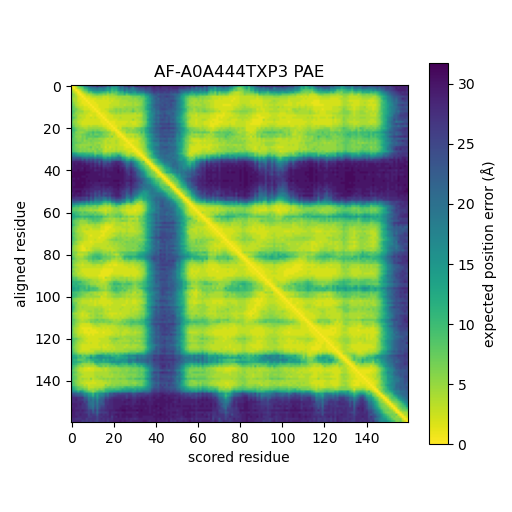 ALA A 1 87 ? -0.331 -6.345 2.653 1.00 91.75 87 ALA A CA 1
ATOM 649 C C . ALA A 1 87 ? 1.181 -6.243 2.479 1.00 91.75 87 ALA A C 1
ATOM 651 O O . ALA A 1 87 ? 1.937 -6.138 3.445 1.00 91.75 87 ALA A O 1
ATOM 652 N N . SER A 1 88 ? 1.607 -6.231 1.225 1.00 93.19 88 SER A N 1
ATOM 653 C CA . SER A 1 88 ? 2.977 -5.933 0.827 1.00 93.19 88 SER A CA 1
ATOM 654 C C . SER A 1 88 ? 2.948 -4.689 -0.052 1.00 93.19 88 SER A C 1
ATOM 656 O O . SER A 1 88 ? 2.257 -4.652 -1.072 1.00 93.19 88 SER A O 1
ATOM 658 N N . VAL A 1 89 ? 3.662 -3.650 0.375 1.00 93.81 89 VAL A N 1
ATOM 659 C CA . VAL A 1 89 ? 3.651 -2.333 -0.268 1.00 93.81 89 VAL A CA 1
ATOM 660 C C . VAL A 1 89 ? 4.977 -2.116 -0.978 1.00 93.81 89 VAL A C 1
ATOM 662 O O . VAL A 1 89 ? 6.049 -2.206 -0.372 1.00 93.81 89 VAL A O 1
ATOM 665 N N . PHE A 1 90 ? 4.893 -1.777 -2.257 1.00 93.31 90 PHE A N 1
ATOM 666 C CA . PHE A 1 90 ? 6.031 -1.533 -3.128 1.00 93.31 90 PHE A CA 1
ATOM 667 C C . PHE A 1 90 ? 5.927 -0.149 -3.755 1.00 93.31 90 PHE A C 1
ATOM 669 O O . PHE A 1 90 ? 4.850 0.295 -4.150 1.00 93.31 90 PHE A O 1
ATOM 676 N N . LEU A 1 91 ? 7.068 0.517 -3.866 1.00 92.31 91 LEU A N 1
ATOM 677 C CA . LEU A 1 91 ? 7.220 1.785 -4.556 1.00 92.31 91 LEU A CA 1
ATOM 678 C C . LEU A 1 91 ? 7.467 1.509 -6.039 1.00 92.31 91 LEU A C 1
ATOM 680 O O . LEU A 1 91 ? 8.472 0.885 -6.390 1.00 92.31 91 LEU A O 1
ATOM 684 N N . GLU A 1 92 ? 6.566 1.960 -6.908 1.00 90.62 92 GLU A N 1
ATOM 685 C CA . GLU A 1 92 ? 6.768 1.853 -8.350 1.00 90.62 92 GLU A CA 1
ATOM 686 C C . GLU A 1 92 ? 7.745 2.923 -8.841 1.00 90.62 92 GLU A C 1
ATOM 688 O O . GLU A 1 92 ? 7.803 4.052 -8.336 1.00 90.62 92 GLU A O 1
ATOM 693 N N . ASP A 1 93 ? 8.487 2.582 -9.888 1.00 86.31 93 ASP A N 1
ATOM 694 C CA . ASP A 1 93 ? 9.200 3.584 -10.663 1.00 86.31 93 ASP A CA 1
ATOM 695 C C . ASP A 1 93 ? 8.228 4.363 -11.570 1.00 86.31 93 ASP A C 1
ATOM 697 O O . ASP A 1 93 ? 7.372 3.786 -12.246 1.00 86.31 93 ASP A O 1
ATOM 701 N N . LYS A 1 94 ? 8.364 5.696 -11.603 1.00 80.88 94 LYS A N 1
ATOM 702 C CA . LYS A 1 94 ? 7.518 6.570 -12.435 1.00 80.88 94 LYS A CA 1
ATOM 703 C C . LYS A 1 94 ? 7.746 6.349 -13.932 1.00 80.88 94 LYS A C 1
ATOM 705 O O . LYS A 1 94 ? 6.801 6.478 -14.705 1.00 80.88 94 LYS A O 1
ATOM 710 N N . GLN A 1 95 ? 8.979 6.048 -14.333 1.00 83.06 95 GLN A N 1
ATOM 711 C CA . GLN A 1 95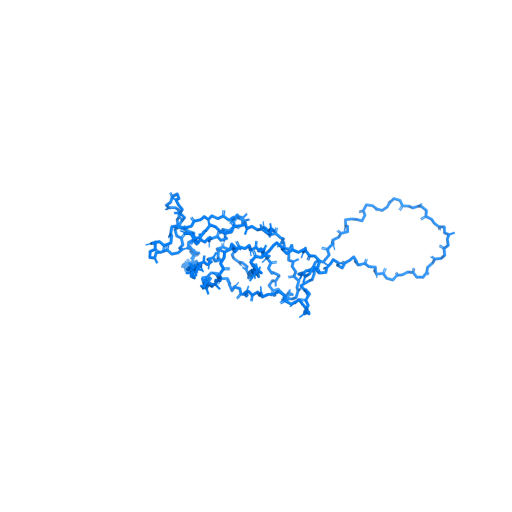 ? 9.375 5.876 -15.729 1.00 83.06 95 GLN A CA 1
ATOM 712 C C . GLN A 1 95 ? 9.157 4.434 -16.193 1.00 83.06 95 GLN A C 1
ATOM 714 O O . GLN A 1 95 ? 8.726 4.199 -17.319 1.00 83.06 95 GLN A O 1
ATOM 719 N N . LYS A 1 96 ? 9.404 3.461 -15.311 1.00 82.56 96 LYS A N 1
ATOM 720 C CA . LYS A 1 96 ? 9.281 2.029 -15.607 1.00 82.56 96 LYS A CA 1
ATOM 721 C C . LYS A 1 96 ? 8.170 1.402 -14.764 1.00 82.56 96 LYS A C 1
ATOM 723 O O . LYS A 1 96 ? 8.424 0.839 -13.705 1.00 82.56 96 LYS A O 1
ATOM 728 N N . ARG A 1 97 ? 6.929 1.430 -15.267 1.00 75.00 97 ARG A N 1
ATOM 729 C CA . ARG A 1 97 ? 5.732 0.903 -14.563 1.00 75.00 97 ARG A CA 1
ATOM 730 C C . ARG A 1 97 ? 5.831 -0.566 -14.120 1.00 75.00 97 ARG A C 1
ATOM 732 O O . ARG A 1 97 ? 5.096 -0.984 -13.229 1.00 75.00 97 ARG A O 1
ATOM 739 N N . ALA A 1 98 ? 6.696 -1.352 -14.757 1.00 80.62 98 ALA A N 1
ATOM 740 C CA . ALA A 1 98 ? 6.940 -2.744 -14.393 1.00 80.62 98 ALA A CA 1
ATOM 741 C C . ALA A 1 98 ? 8.036 -2.908 -13.328 1.00 80.62 98 ALA A C 1
ATOM 743 O O . ALA A 1 98 ? 8.176 -3.997 -12.792 1.00 80.62 98 ALA A O 1
ATOM 744 N N . SER A 1 99 ? 8.806 -1.869 -12.995 1.00 86.94 99 SER A N 1
ATOM 745 C CA . SER A 1 99 ? 9.892 -1.983 -12.019 1.00 86.94 99 SER A CA 1
ATOM 746 C C . SER A 1 99 ? 9.476 -1.550 -10.619 1.00 86.94 99 SER A C 1
ATOM 748 O O . SER A 1 99 ? 8.801 -0.533 -10.425 1.00 86.94 99 SER A O 1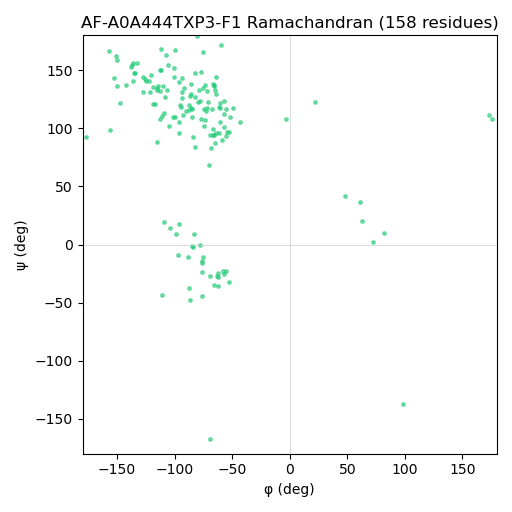
ATOM 750 N N . CYS A 1 100 ? 9.950 -2.317 -9.647 1.00 87.94 100 CYS A N 1
ATOM 751 C CA . CYS A 1 100 ? 9.885 -2.014 -8.234 1.00 87.94 100 CYS A CA 1
ATOM 752 C C . CYS A 1 100 ? 11.149 -1.244 -7.843 1.00 87.94 100 CYS A C 1
ATOM 754 O O . CYS A 1 100 ? 12.252 -1.782 -7.883 1.00 87.94 100 CYS A O 1
ATOM 756 N N . ASN A 1 101 ? 10.979 0.011 -7.432 1.00 86.81 101 ASN A N 1
ATOM 757 C CA . ASN A 1 101 ? 12.079 0.844 -6.958 1.00 86.81 101 ASN A CA 1
ATOM 758 C C . ASN A 1 101 ? 12.489 0.443 -5.532 1.00 86.81 101 ASN A C 1
ATOM 760 O O . ASN A 1 101 ? 13.671 0.316 -5.225 1.00 86.81 101 ASN A O 1
ATOM 764 N N . LYS A 1 102 ? 11.500 0.219 -4.656 1.00 88.94 102 LYS A N 1
ATOM 765 C CA . LYS A 1 102 ? 11.734 -0.095 -3.243 1.00 88.94 102 LYS A CA 1
ATOM 766 C C . LYS A 1 102 ? 10.604 -0.931 -2.653 1.00 88.94 102 LYS A C 1
ATOM 768 O O . LYS A 1 102 ? 9.432 -0.686 -2.924 1.00 88.94 102 LYS A O 1
ATOM 773 N N . ILE A 1 103 ? 10.961 -1.859 -1.771 1.00 91.62 103 ILE A N 1
ATOM 774 C CA . ILE A 1 103 ? 10.011 -2.563 -0.907 1.00 91.62 103 ILE A CA 1
ATOM 775 C C . ILE A 1 103 ? 9.811 -1.727 0.362 1.00 91.62 103 ILE A C 1
ATOM 777 O O . ILE A 1 103 ? 10.776 -1.457 1.075 1.00 91.62 103 ILE A O 1
ATOM 781 N N . ILE A 1 104 ? 8.577 -1.305 0.640 1.00 92.25 104 ILE A N 1
ATOM 782 C CA . ILE A 1 104 ? 8.238 -0.537 1.849 1.00 92.25 104 ILE A CA 1
ATOM 783 C C . ILE A 1 104 ? 7.940 -1.487 3.005 1.00 92.25 104 ILE A C 1
ATOM 785 O O . ILE A 1 104 ? 8.471 -1.331 4.100 1.00 92.25 104 ILE A O 1
ATOM 789 N N . CYS A 1 105 ? 7.120 -2.505 2.754 1.00 92.19 105 CYS A N 1
ATOM 790 C CA . CYS A 1 105 ? 6.839 -3.553 3.724 1.00 92.19 105 CYS A CA 1
ATOM 791 C C . CYS A 1 105 ? 6.527 -4.881 3.025 1.00 92.19 105 CYS A C 1
ATOM 793 O O . CYS A 1 105 ? 6.138 -4.907 1.856 1.00 92.19 105 CYS A O 1
ATOM 795 N N . LYS A 1 106 ? 6.686 -5.983 3.763 1.00 91.75 106 LYS A N 1
ATOM 796 C CA . LYS A 1 106 ? 6.352 -7.342 3.319 1.00 91.75 106 LYS A CA 1
ATOM 797 C C . LYS A 1 106 ? 5.452 -7.995 4.356 1.00 91.75 106 LYS A C 1
ATOM 799 O O . LYS A 1 106 ? 5.794 -7.962 5.536 1.00 91.75 106 LYS A O 1
ATOM 804 N N . ASN A 1 107 ? 4.347 -8.595 3.914 1.00 89.62 107 ASN A N 1
ATOM 805 C CA . ASN A 1 107 ? 3.402 -9.331 4.765 1.00 89.62 107 ASN A CA 1
ATOM 806 C C . ASN A 1 107 ? 2.998 -8.564 6.023 1.00 89.62 107 ASN A C 1
ATOM 808 O O . ASN A 1 107 ? 2.925 -9.107 7.127 1.00 89.62 107 ASN A O 1
ATOM 812 N N . TYR A 1 108 ? 2.752 -7.272 5.858 1.00 90.62 108 TYR A N 1
ATOM 813 C CA . TYR A 1 108 ? 2.349 -6.425 6.951 1.00 90.62 108 TYR A CA 1
ATOM 814 C C . TYR A 1 108 ? 0.895 -6.718 7.310 1.00 90.62 108 TYR A C 1
ATOM 816 O O . TYR A 1 108 ? -0.010 -6.529 6.497 1.00 90.62 108 TYR A O 1
ATOM 824 N N . LYS A 1 109 ? 0.669 -7.210 8.528 1.0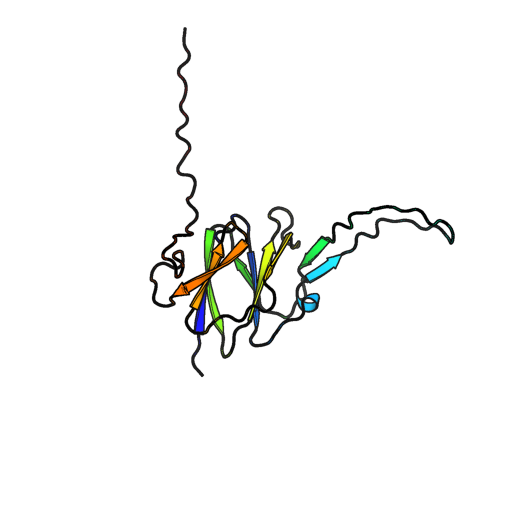0 90.44 109 LYS A N 1
ATOM 825 C CA . LYS A 1 109 ? -0.670 -7.550 9.008 1.00 90.44 109 LYS A CA 1
ATOM 826 C C . LYS A 1 109 ? -1.457 -6.274 9.293 1.00 90.44 109 LYS A C 1
ATOM 828 O O . LYS A 1 109 ? -1.137 -5.541 10.226 1.00 90.44 109 LYS A O 1
ATOM 833 N N . ILE A 1 110 ? -2.523 -6.050 8.535 1.00 88.19 110 ILE A N 1
ATOM 834 C CA . ILE A 1 110 ? -3.400 -4.894 8.703 1.00 88.19 110 ILE A CA 1
ATOM 835 C C . ILE A 1 110 ? -4.361 -5.168 9.870 1.00 88.19 110 ILE A C 1
ATOM 837 O O . ILE A 1 110 ? -5.108 -6.155 9.844 1.00 88.19 110 ILE A O 1
ATOM 841 N N . PRO A 1 111 ? -4.396 -4.313 10.906 1.00 87.69 111 PRO A N 1
ATOM 842 C CA . PRO A 1 111 ? -5.387 -4.442 11.965 1.00 87.69 111 PRO A CA 1
ATOM 843 C C . PRO A 1 111 ? -6.806 -4.190 11.425 1.00 87.69 111 PRO A C 1
ATOM 845 O O . PRO A 1 111 ? -7.052 -3.230 10.699 1.00 87.69 111 PRO A O 1
ATOM 848 N N . ARG A 1 112 ? -7.776 -5.023 11.824 1.00 82.19 112 ARG A N 1
ATOM 849 C CA . ARG A 1 112 ? -9.155 -5.033 11.276 1.00 82.19 112 ARG A CA 1
ATOM 850 C C . ARG A 1 112 ? -9.924 -3.711 11.408 1.00 82.19 112 ARG A C 1
ATOM 852 O O . ARG A 1 112 ? -10.903 -3.479 10.699 1.00 82.19 112 ARG A O 1
ATOM 859 N N . ASN A 1 113 ? -9.522 -2.867 12.350 1.00 84.19 113 ASN A N 1
ATOM 860 C CA . ASN A 1 113 ? -10.140 -1.584 12.673 1.00 84.19 113 ASN A CA 1
ATOM 861 C C . ASN A 1 113 ? -9.270 -0.385 12.261 1.00 84.19 113 ASN A C 1
ATOM 863 O O . ASN A 1 113 ? -9.469 0.716 12.782 1.00 84.19 113 ASN A O 1
ATOM 867 N N . ARG A 1 114 ? -8.313 -0.591 11.349 1.00 87.12 114 ARG A N 1
ATOM 868 C CA . ARG A 1 114 ? -7.369 0.435 10.909 1.00 87.12 114 ARG A CA 1
ATOM 869 C C . ARG A 1 114 ? -7.343 0.576 9.395 1.00 87.12 114 ARG A C 1
ATOM 871 O O . ARG A 1 114 ? -7.453 -0.396 8.649 1.00 87.12 114 ARG A O 1
ATOM 878 N N . SER A 1 115 ? -7.165 1.820 8.986 1.00 90.06 115 SER A N 1
ATOM 879 C CA . SER A 1 115 ? -6.646 2.205 7.677 1.00 90.06 115 SER A CA 1
ATOM 880 C C . SER A 1 115 ? -5.164 2.538 7.837 1.00 90.06 115 SER A C 1
ATOM 882 O O . SER A 1 115 ? -4.692 2.671 8.970 1.00 90.06 115 SER A O 1
ATOM 884 N N . PHE A 1 116 ? -4.421 2.669 6.745 1.00 92.38 116 PHE A N 1
ATOM 885 C CA . PHE A 1 116 ? -3.017 3.054 6.830 1.00 92.38 116 PHE A CA 1
ATOM 886 C C . PHE A 1 116 ? -2.616 4.065 5.762 1.00 92.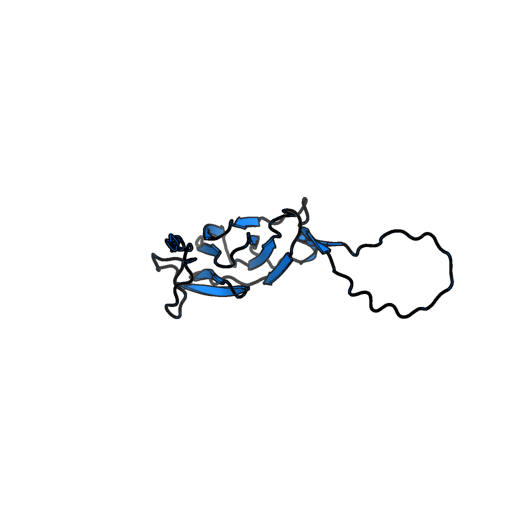38 116 PHE A C 1
ATOM 888 O O . PHE A 1 116 ? -3.185 4.132 4.678 1.00 92.38 116 PHE A O 1
ATOM 895 N N . ILE A 1 117 ? -1.602 4.847 6.090 1.00 92.94 117 ILE A N 1
ATOM 896 C CA . ILE A 1 117 ? -0.994 5.858 5.245 1.00 92.94 117 ILE A CA 1
ATOM 897 C C . ILE A 1 117 ? 0.432 5.403 4.982 1.00 92.94 117 ILE A C 1
ATOM 899 O O . ILE A 1 117 ? 1.155 5.017 5.904 1.00 92.94 117 ILE A O 1
ATOM 903 N N . VAL A 1 118 ? 0.845 5.466 3.725 1.00 94.38 118 VAL A N 1
ATOM 904 C CA . VAL A 1 118 ? 2.243 5.294 3.350 1.00 94.38 118 VAL A CA 1
ATOM 905 C C . VAL A 1 118 ? 2.847 6.686 3.214 1.00 94.38 118 VAL A C 1
ATOM 907 O O . VAL A 1 118 ? 2.527 7.418 2.279 1.00 94.38 118 VAL A O 1
ATOM 910 N N . THR A 1 119 ? 3.662 7.075 4.192 1.00 92.31 119 THR A N 1
ATOM 911 C CA . THR A 1 119 ? 4.160 8.449 4.347 1.00 92.31 119 THR A CA 1
ATOM 912 C C . THR A 1 119 ? 5.263 8.790 3.344 1.00 92.31 119 THR A C 1
ATOM 914 O O . THR A 1 119 ? 5.887 7.899 2.766 1.00 92.31 119 THR A O 1
ATOM 917 N N . ALA A 1 120 ? 5.578 10.082 3.193 1.00 90.19 120 ALA A N 1
ATOM 918 C CA . ALA A 1 120 ? 6.686 10.572 2.361 1.00 90.19 120 ALA A CA 1
ATOM 919 C C . ALA A 1 120 ? 8.039 9.907 2.681 1.00 90.19 120 ALA A C 1
ATOM 921 O O . ALA A 1 120 ? 8.849 9.661 1.791 1.00 90.19 120 ALA A O 1
ATOM 922 N N . ASN A 1 121 ? 8.250 9.535 3.946 1.00 90.38 121 ASN A N 1
ATOM 923 C CA . ASN A 1 121 ? 9.464 8.857 4.405 1.00 90.38 121 ASN A CA 1
ATOM 924 C C . ASN A 1 121 ? 9.436 7.336 4.169 1.00 90.38 121 ASN A C 1
ATOM 926 O O . ASN A 1 121 ? 10.325 6.625 4.633 1.00 90.38 121 ASN A O 1
ATOM 930 N N . HIS A 1 122 ? 8.438 6.832 3.437 1.00 91.06 122 HIS A N 1
ATOM 931 C CA . HIS A 1 122 ? 8.198 5.412 3.184 1.00 91.06 122 HIS A CA 1
ATOM 932 C C . HIS A 1 122 ? 7.946 4.597 4.461 1.00 91.06 122 HIS A C 1
ATOM 934 O O . HIS A 1 122 ? 8.364 3.445 4.548 1.00 91.06 122 HIS A O 1
ATOM 940 N N . ASN A 1 123 ? 7.255 5.186 5.439 1.00 91.88 123 ASN A N 1
ATOM 941 C CA . ASN A 1 123 ? 6.803 4.480 6.637 1.00 91.88 123 ASN A CA 1
ATOM 942 C C . ASN A 1 123 ? 5.300 4.218 6.565 1.00 91.88 123 ASN A C 1
ATOM 944 O O . ASN A 1 123 ? 4.563 4.958 5.915 1.00 91.88 123 ASN A O 1
ATOM 948 N N . ILE A 1 124 ? 4.841 3.184 7.268 1.00 92.25 124 ILE A N 1
ATOM 949 C CA . ILE A 1 124 ? 3.413 2.903 7.424 1.00 92.25 124 ILE A CA 1
ATOM 950 C C . ILE A 1 124 ? 2.940 3.521 8.734 1.00 92.25 124 ILE A C 1
ATOM 952 O O . ILE A 1 124 ? 3.438 3.183 9.807 1.00 92.25 124 ILE A O 1
ATOM 956 N N . LYS A 1 125 ? 1.973 4.428 8.631 1.00 93.69 125 LYS A N 1
ATOM 957 C CA . LYS A 1 125 ? 1.247 5.014 9.758 1.00 93.69 125 LYS A CA 1
ATOM 958 C C . LYS A 1 125 ? -0.197 4.548 9.718 1.00 93.69 125 LYS A C 1
ATOM 960 O O . LYS A 1 125 ? -0.725 4.269 8.647 1.00 93.69 125 LYS A O 1
ATOM 965 N N . PHE A 1 126 ? -0.837 4.438 10.873 1.00 91.81 126 PHE A N 1
ATOM 966 C CA . PHE A 1 126 ? -2.222 3.993 10.943 1.00 91.81 126 PHE A CA 1
ATOM 967 C C . PHE A 1 126 ? -3.176 5.158 11.116 1.00 91.81 126 PHE A C 1
ATOM 969 O O . PHE A 1 126 ? -2.851 6.164 11.732 1.00 91.81 126 PHE A O 1
ATOM 976 N N . THR A 1 127 ? -4.390 4.956 10.626 1.00 89.38 127 THR A N 1
ATOM 977 C CA . THR A 1 127 ? -5.517 5.858 10.815 1.00 89.38 127 THR A CA 1
ATOM 978 C C . THR A 1 127 ? -6.649 5.089 11.479 1.00 89.38 127 THR A C 1
ATOM 980 O O . THR A 1 127 ? -6.911 3.914 11.184 1.00 89.38 127 THR A O 1
ATOM 983 N N . LYS A 1 128 ? -7.341 5.742 12.414 1.00 83.75 128 LYS A N 1
ATOM 984 C CA . LYS A 1 128 ? -8.561 5.205 13.031 1.00 83.75 128 LYS A CA 1
ATOM 985 C C . LYS A 1 128 ? -9.639 5.067 11.952 1.00 83.75 128 LYS A C 1
ATOM 987 O O . LYS A 1 128 ? -9.926 6.025 11.248 1.00 83.75 128 LYS A O 1
ATOM 992 N N . LYS A 1 129 ? -10.286 3.900 11.845 1.00 71.38 129 LYS A N 1
ATOM 993 C CA . LYS A 1 129 ? -11.313 3.629 10.813 1.00 71.38 129 LYS A CA 1
ATOM 994 C C . LYS A 1 129 ? -12.496 4.612 10.820 1.00 71.38 129 LYS A C 1
ATOM 996 O O . LYS A 1 129 ? -13.136 4.777 9.792 1.00 71.38 129 LYS A O 1
ATOM 1001 N N . LYS A 1 130 ? -12.785 5.238 11.966 1.00 65.56 130 LYS A N 1
ATOM 1002 C CA . LYS A 1 130 ? -13.850 6.244 12.126 1.00 65.56 130 LYS A CA 1
ATOM 1003 C C . LYS A 1 130 ? -13.427 7.668 11.737 1.00 65.56 130 LYS A C 1
ATOM 1005 O O . LYS A 1 130 ? -14.244 8.568 11.855 1.00 65.56 130 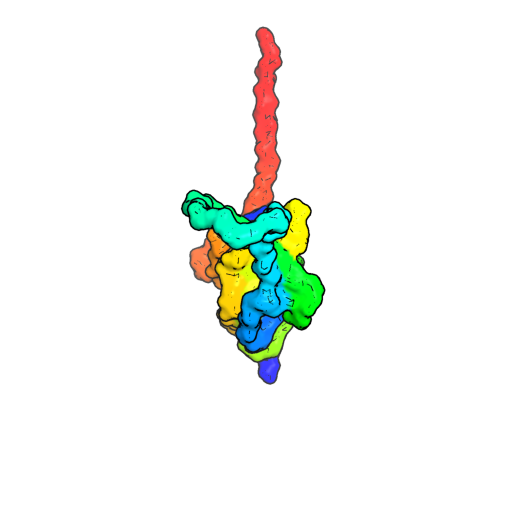LYS A O 1
ATOM 1010 N N . SER A 1 131 ? -12.172 7.885 11.342 1.00 67.50 131 SER A N 1
ATOM 1011 C CA . SER A 1 131 ? -11.741 9.196 10.859 1.00 67.50 131 SER A CA 1
ATOM 1012 C C . SER A 1 131 ? -12.367 9.453 9.492 1.00 67.50 131 SER A C 1
ATOM 1014 O O . SER A 1 131 ? -12.156 8.658 8.572 1.00 67.50 131 SER A O 1
ATOM 1016 N N . GLU A 1 132 ? -13.117 10.548 9.368 1.00 72.69 132 GLU A N 1
ATOM 1017 C CA . GLU A 1 132 ? -13.579 11.063 8.073 1.00 72.69 132 GLU A CA 1
ATOM 1018 C C . GLU A 1 132 ? -12.391 11.479 7.194 1.00 72.69 132 GLU A C 1
ATOM 1020 O O . GLU A 1 132 ? -12.460 11.379 5.971 1.00 72.69 132 GLU A O 1
ATOM 1025 N N . ASP A 1 133 ? -11.266 11.856 7.816 1.00 83.06 133 ASP A N 1
ATOM 1026 C CA . ASP A 1 133 ? -10.025 12.175 7.121 1.00 83.06 133 ASP A CA 1
ATOM 1027 C C . ASP A 1 133 ? -9.044 10.989 7.155 1.00 83.06 133 ASP A C 1
ATOM 1029 O O . ASP A 1 133 ? -8.480 10.634 8.196 1.00 83.06 133 ASP A O 1
ATOM 1033 N N . HIS A 1 134 ? -8.840 10.356 5.999 1.00 85.50 134 HIS A N 1
ATOM 1034 C CA . HIS A 1 134 ? -7.909 9.238 5.820 1.00 85.50 134 HIS A CA 1
ATOM 1035 C C . HIS A 1 134 ? -6.436 9.668 5.717 1.00 85.50 134 HIS A C 1
ATOM 1037 O O . HIS A 1 134 ? -5.569 8.805 5.589 1.00 85.50 134 HIS A O 1
ATOM 1043 N N . TRP A 1 135 ? -6.151 10.971 5.784 1.00 88.88 135 TRP A N 1
ATOM 1044 C CA . TRP A 1 135 ? -4.796 11.525 5.758 1.00 88.88 135 TRP A CA 1
ATOM 1045 C C . TRP A 1 135 ? -4.225 11.829 7.139 1.00 88.88 135 TRP A C 1
ATOM 1047 O O . TRP A 1 135 ? -3.035 12.122 7.246 1.00 88.88 135 TRP A O 1
ATOM 1057 N N . ILE A 1 136 ? -5.041 11.752 8.189 1.00 91.19 136 ILE A N 1
ATOM 1058 C CA . ILE A 1 136 ? -4.601 11.995 9.561 1.00 91.19 136 ILE A CA 1
ATOM 1059 C C . ILE A 1 136 ? -4.225 10.658 10.201 1.00 91.19 136 ILE A C 1
ATOM 1061 O O . ILE A 1 136 ? -5.007 9.700 10.181 1.00 91.19 136 ILE A O 1
ATOM 1065 N N . ASP A 1 137 ? -3.011 10.564 10.736 1.00 91.19 137 ASP A N 1
ATOM 1066 C CA . ASP A 1 137 ? -2.582 9.377 11.473 1.00 91.19 137 ASP A CA 1
ATOM 1067 C C . ASP A 1 137 ? -3.101 9.365 12.924 1.00 91.19 137 ASP A C 1
ATOM 1069 O O . ASP A 1 137 ? -3.829 10.248 13.376 1.00 91.19 137 ASP A O 1
ATOM 1073 N N . GLU A 1 138 ? -2.774 8.314 13.672 1.00 89.88 138 GLU A N 1
ATOM 1074 C CA . GLU A 1 138 ? -3.174 8.194 15.077 1.00 89.88 138 GLU A CA 1
ATOM 1075 C C . GLU A 1 138 ? -2.605 9.280 15.990 1.00 89.88 138 GLU A C 1
ATOM 1077 O O . GLU A 1 138 ? -3.211 9.553 17.029 1.00 89.88 138 GLU A O 1
ATOM 1082 N N . ASP A 1 139 ? -1.480 9.873 15.592 1.00 89.50 139 ASP A N 1
ATOM 1083 C CA . ASP A 1 139 ? -0.770 10.920 16.321 1.00 89.50 139 ASP A CA 1
ATOM 1084 C C . ASP A 1 139 ? -1.362 12.313 16.004 1.00 89.50 139 ASP A C 1
ATOM 1086 O O . ASP A 1 139 ? -0.927 13.320 16.558 1.00 89.50 139 ASP A O 1
ATOM 1090 N N . GLY A 1 140 ? -2.371 12.386 15.123 1.00 87.94 140 GLY A N 1
ATOM 1091 C CA . GLY A 1 140 ? -2.997 13.633 14.682 1.00 87.94 140 GLY A CA 1
ATOM 1092 C C . GLY A 1 140 ? -2.220 14.356 13.579 1.00 87.94 140 GLY A C 1
ATOM 1093 O O . GLY A 1 140 ? -2.551 15.493 13.242 1.00 87.94 140 GLY A O 1
ATOM 1094 N N . ILE A 1 141 ? -1.202 13.719 12.993 1.00 89.88 141 ILE A N 1
ATOM 1095 C CA . ILE A 1 141 ? -0.380 14.315 11.941 1.00 89.88 141 ILE A CA 1
ATOM 1096 C C . ILE A 1 141 ? -1.096 14.162 10.603 1.00 89.88 141 ILE A C 1
ATOM 1098 O O . ILE A 1 141 ? -1.460 13.058 10.196 1.00 89.88 141 ILE A O 1
ATOM 1102 N N . ASN A 1 142 ? -1.264 15.279 9.896 1.00 90.69 142 ASN A N 1
ATOM 1103 C CA . ASN A 1 142 ? -1.831 15.290 8.556 1.00 90.69 142 ASN A CA 1
ATOM 1104 C C . ASN A 1 142 ? -0.743 15.010 7.508 1.00 90.69 142 ASN A C 1
ATOM 1106 O O . ASN A 1 142 ? 0.188 15.795 7.334 1.00 90.69 142 ASN A O 1
ATOM 1110 N N . HIS A 1 143 ? -0.889 13.899 6.792 1.00 88.75 143 HIS A N 1
ATOM 1111 C CA . HIS A 1 143 ? 0.002 13.463 5.713 1.00 88.75 143 HIS A CA 1
ATOM 1112 C C . HIS A 1 143 ? -0.533 13.812 4.328 1.00 88.75 143 HIS A C 1
ATOM 1114 O O . HIS A 1 143 ? 0.016 13.340 3.332 1.00 88.75 143 HIS A O 1
ATOM 1120 N N . LYS A 1 144 ? -1.608 14.604 4.241 1.00 87.94 144 LYS A N 1
ATOM 1121 C CA . LYS A 1 144 ? -2.155 15.042 2.964 1.00 87.94 144 LYS A CA 1
ATOM 1122 C C . LYS A 1 144 ? -1.054 15.767 2.195 1.00 87.94 144 LYS A C 1
ATOM 1124 O O . LYS A 1 144 ? -0.495 16.740 2.712 1.00 87.94 144 LYS A O 1
ATOM 1129 N N . PRO A 1 145 ? -0.741 15.320 0.973 1.00 79.31 145 PRO A N 1
ATOM 1130 C CA . PRO A 1 145 ? 0.246 15.963 0.137 1.00 79.31 145 PRO A CA 1
ATOM 1131 C C . PRO A 1 145 ? -0.153 17.415 -0.026 1.00 79.31 145 PRO A C 1
ATOM 1133 O O . PRO A 1 145 ? -1.225 17.737 -0.548 1.00 79.31 145 PRO A O 1
ATOM 1136 N N . GLN A 1 146 ? 0.693 18.307 0.477 1.00 73.50 146 GLN A N 1
ATOM 1137 C CA . GLN A 1 146 ? 0.539 19.716 0.189 1.00 73.50 146 GLN A CA 1
ATOM 1138 C C . GLN A 1 146 ? 0.886 19.862 -1.287 1.00 73.50 146 GLN A C 1
ATOM 1140 O O . GLN A 1 146 ? 2.057 19.959 -1.654 1.00 73.50 146 GLN A O 1
ATOM 1145 N N . THR A 1 147 ? -0.130 19.827 -2.154 1.00 54.84 147 THR A N 1
ATOM 1146 C CA . THR A 1 147 ? 0.028 20.291 -3.529 1.00 54.84 147 THR A CA 1
ATOM 1147 C C . THR A 1 147 ? 0.681 21.651 -3.415 1.00 54.84 147 THR A C 1
ATOM 1149 O O . THR A 1 147 ? 0.110 22.528 -2.762 1.00 54.84 147 THR A O 1
ATOM 1152 N N . ALA A 1 148 ? 1.889 21.802 -3.959 1.00 47.59 148 ALA A N 1
ATOM 1153 C CA . ALA A 1 148 ? 2.590 23.069 -3.959 1.00 47.59 148 ALA A CA 1
ATOM 1154 C C . ALA A 1 148 ? 1.661 24.104 -4.600 1.00 47.59 148 ALA A C 1
ATOM 1156 O O . ALA A 1 148 ? 1.545 24.190 -5.823 1.00 47.59 148 ALA A O 1
ATOM 1157 N N . SER A 1 149 ? 0.943 24.847 -3.757 1.00 43.38 149 SER A N 1
ATOM 1158 C CA . SER A 1 149 ? 0.187 26.012 -4.161 1.00 43.38 149 SER A CA 1
ATOM 1159 C C . SER A 1 149 ? 1.215 26.912 -4.812 1.00 43.38 149 SER A C 1
ATOM 1161 O O . SER A 1 149 ? 2.195 27.295 -4.171 1.00 43.38 149 SER A O 1
ATOM 1163 N N . LYS A 1 150 ? 1.057 27.066 -6.129 1.00 45.53 150 LYS A N 1
ATOM 1164 C CA . LYS A 1 150 ? 1.808 27.914 -7.053 1.00 45.53 150 LYS A CA 1
ATOM 1165 C C . LYS A 1 150 ? 2.854 28.752 -6.322 1.00 45.53 150 LYS A C 1
ATOM 1167 O O . LYS A 1 150 ? 2.497 29.728 -5.663 1.00 45.53 150 LYS A O 1
ATOM 1172 N N . ARG A 1 151 ? 4.141 28.416 -6.492 1.00 41.88 151 ARG A N 1
ATOM 1173 C CA . ARG A 1 151 ? 5.221 29.397 -6.321 1.00 41.88 151 ARG A CA 1
ATOM 1174 C C . ARG A 1 151 ? 4.740 30.669 -7.022 1.00 41.88 151 ARG A C 1
ATOM 1176 O O . ARG A 1 151 ? 4.653 30.679 -8.251 1.00 41.88 151 ARG A O 1
ATOM 1183 N N . LYS A 1 152 ? 4.342 31.694 -6.258 1.00 44.50 152 LYS A N 1
ATOM 1184 C CA . LYS A 1 152 ? 4.134 33.039 -6.788 1.00 44.50 152 LYS A CA 1
ATOM 1185 C C . LYS A 1 152 ? 5.433 33.345 -7.519 1.00 44.50 152 LYS A C 1
ATOM 1187 O O . LYS A 1 152 ? 6.478 33.439 -6.882 1.00 44.50 152 LYS A O 1
ATOM 1192 N N . LYS A 1 153 ? 5.383 33.401 -8.853 1.00 46.09 153 LYS A N 1
ATOM 1193 C CA . LYS A 1 153 ? 6.439 34.024 -9.640 1.00 46.09 153 LYS A CA 1
ATOM 1194 C C . LYS A 1 153 ? 6.524 35.445 -9.100 1.00 46.09 153 LYS A C 1
ATOM 1196 O O . LYS A 1 153 ? 5.672 36.270 -9.410 1.00 46.09 153 LYS A O 1
ATOM 1201 N N . THR A 1 154 ? 7.502 35.719 -8.249 1.00 49.38 154 THR A N 1
ATOM 1202 C CA . THR A 1 154 ? 8.020 37.069 -8.110 1.00 49.38 154 THR A CA 1
ATOM 1203 C C . THR A 1 154 ? 8.661 37.379 -9.455 1.00 49.38 154 THR A C 1
ATOM 1205 O O . THR A 1 154 ? 9.824 37.075 -9.707 1.00 49.38 154 THR A O 1
ATOM 1208 N N . CYS A 1 155 ? 7.853 37.892 -10.384 1.00 41.19 155 CYS A N 1
ATOM 1209 C CA . CYS A 1 155 ? 8.370 38.644 -11.510 1.00 41.19 155 CYS A CA 1
ATOM 1210 C C . CYS A 1 155 ? 9.071 39.853 -10.894 1.00 41.19 155 CYS A C 1
ATOM 1212 O O . CYS A 1 155 ? 8.426 40.821 -10.502 1.00 41.19 155 CYS A O 1
ATOM 1214 N N . GLY A 1 156 ? 10.387 39.739 -10.720 1.00 44.84 156 GLY A N 1
ATOM 1215 C CA . GLY A 1 156 ? 11.238 40.892 -10.506 1.00 44.84 156 GLY A CA 1
ATOM 1216 C C . GLY A 1 156 ? 11.100 41.777 -11.733 1.00 44.84 156 GLY A C 1
ATOM 1217 O O . GLY A 1 156 ? 11.593 41.433 -12.806 1.00 44.84 156 GLY A O 1
ATOM 1218 N N . CYS A 1 157 ? 10.381 42.885 -11.587 1.00 39.50 157 CYS A N 1
ATOM 1219 C CA . CYS A 1 157 ? 10.446 43.980 -12.535 1.00 39.50 157 CYS A CA 1
ATOM 1220 C C . CYS A 1 157 ? 11.847 44.591 -12.432 1.00 39.50 157 CYS A C 1
ATOM 1222 O O . CYS A 1 157 ? 12.112 45.419 -11.569 1.00 39.50 157 CYS A O 1
ATOM 1224 N N . PHE A 1 158 ? 12.750 44.140 -13.297 1.00 45.25 158 PHE A N 1
ATOM 1225 C CA . PHE A 1 158 ? 13.898 44.922 -13.735 1.00 45.25 158 PHE A CA 1
ATOM 1226 C C . PHE A 1 158 ? 13.440 45.754 -14.929 1.00 45.25 158 PHE A C 1
ATOM 1228 O O . PHE A 1 158 ? 13.094 45.159 -15.940 1.00 45.25 158 PHE A O 1
ATOM 1235 N N . HIS A 1 159 ? 13.428 47.079 -14.803 1.00 43.25 159 HIS A N 1
ATOM 1236 C CA . HIS A 1 159 ? 13.642 48.073 -15.869 1.00 43.25 159 HIS A CA 1
ATOM 1237 C C . HIS A 1 159 ? 14.130 49.337 -15.138 1.00 43.25 159 HIS A C 1
ATOM 1239 O O . HIS A 1 159 ? 13.406 49.854 -14.296 1.00 43.25 159 HIS A O 1
ATOM 1245 N N . LYS A 1 160 ? 15.456 49.529 -15.144 1.00 47.41 160 LYS A N 1
ATOM 1246 C CA . LYS A 1 160 ? 16.211 50.597 -15.830 1.00 47.41 160 LYS A CA 1
ATOM 1247 C C . LYS A 1 160 ? 16.150 51.941 -15.116 1.00 47.41 160 LYS A C 1
ATOM 1249 O O . LYS A 1 160 ? 15.069 52.557 -15.121 1.00 47.41 160 LYS A O 1
#

Organism: Acipenser ruthenus (NCBI:txid7906)

Radius of gyration: 21.01 Å; Cα contacts (8 Å, |Δi|>4): 310; chains: 1; bounding box: 57×72×40 Å

Mean predicted aligned error: 11.99 Å

Secondary structure (DSSP, 8-state):
---EEEEEEE-SSS-EEEEEESSPPPGGGTEEEE---------S------------EEEE-TT--S-EEEE-TT-EEEEEESSS-EEEEEEEPSS-TTEEEEEEEEEEE--TTEEEEE-TTS-EEEEETT-S-TTB-TTS-B------------------